Protein AF-D5VSY3-F1 (afdb_monomer_lite)

Foldseek 3Di:
DVVVVVVVVVVVVLVVLLVVLVVLLVVLVVLVVVLVVLVVLLVVLVVVLVVLVVVLVVVVVCVVVVHDDDVVVLVVSVVVLVVSVVVLVVSVVVLVVSVVVLVVSVVVLVVCVVVLVVLVPPPDPSNVSSNVSSVSSVVSSVVSVVSSVVSNVSSVVSVVSSVVSVVSSVVVVVVNVD

Organism: Methanocaldococcus infernus (strain DSM 11812 / JCM 15783 / ME) (NCBI:txid573063)

Structure (mmCIF, N/CA/C/O backbone):
data_AF-D5VSY3-F1
#
_entry.id   AF-D5VSY3-F1
#
loop_
_atom_site.group_PDB
_atom_site.id
_atom_site.type_symbol
_atom_site.label_atom_id
_atom_site.label_alt_id
_atom_site.label_comp_id
_atom_site.label_asym_id
_atom_site.label_entity_id
_atom_site.label_seq_id
_atom_site.pdbx_PDB_ins_code
_atom_site.Cartn_x
_atom_site.Cartn_y
_atom_site.Cartn_z
_atom_site.occupancy
_atom_site.B_iso_or_equiv
_atom_site.auth_seq_id
_atom_site.auth_comp_id
_atom_site.auth_asym_id
_atom_site.auth_atom_id
_atom_site.pdbx_PDB_model_num
ATOM 1 N N . MET A 1 1 ? 34.212 7.277 -42.107 1.00 61.38 1 MET A N 1
ATOM 2 C CA . MET A 1 1 ? 34.044 8.263 -41.014 1.00 61.38 1 MET A CA 1
ATOM 3 C C . MET A 1 1 ? 32.603 8.263 -40.532 1.00 61.38 1 MET A C 1
ATOM 5 O O . MET A 1 1 ? 32.398 7.866 -39.400 1.00 61.38 1 MET A O 1
ATOM 9 N N . VAL A 1 2 ? 31.633 8.508 -41.422 1.00 64.31 2 VAL A N 1
ATOM 10 C CA . VAL A 1 2 ? 30.184 8.554 -41.128 1.00 64.31 2 VAL A CA 1
ATOM 11 C C . VAL A 1 2 ? 29.650 7.386 -40.277 1.00 64.31 2 VAL A C 1
ATOM 13 O O . VAL A 1 2 ? 28.963 7.627 -39.297 1.00 64.31 2 VAL A O 1
ATOM 16 N N . GLU A 1 3 ? 30.000 6.129 -40.571 1.00 73.25 3 GLU A N 1
ATOM 17 C CA . GLU A 1 3 ? 29.508 4.976 -39.784 1.00 73.25 3 GLU A CA 1
ATOM 18 C C . GLU A 1 3 ? 29.996 4.957 -38.328 1.00 73.25 3 GLU A C 1
ATOM 20 O O . GLU A 1 3 ? 29.254 4.550 -37.439 1.00 73.25 3 GLU A O 1
ATOM 25 N N . ARG A 1 4 ? 31.225 5.419 -38.056 1.00 78.19 4 ARG A N 1
ATOM 26 C CA . ARG A 1 4 ? 31.747 5.479 -36.679 1.00 78.19 4 ARG A CA 1
ATOM 27 C C . ARG A 1 4 ? 31.066 6.577 -35.871 1.00 78.19 4 ARG A C 1
ATOM 29 O O . ARG A 1 4 ? 30.824 6.378 -34.686 1.00 78.19 4 ARG A O 1
ATOM 36 N N . ASP A 1 5 ? 30.752 7.698 -36.513 1.00 85.81 5 ASP A N 1
ATOM 37 C CA . ASP A 1 5 ? 30.071 8.819 -35.867 1.00 85.81 5 ASP A CA 1
ATOM 38 C C . ASP A 1 5 ? 28.619 8.442 -35.525 1.00 85.81 5 ASP A C 1
ATOM 40 O O . ASP A 1 5 ? 28.187 8.651 -34.395 1.00 85.81 5 ASP A O 1
ATOM 44 N N . VAL A 1 6 ? 27.914 7.754 -36.434 1.00 86.19 6 VAL A N 1
ATOM 45 C CA . VAL A 1 6 ? 26.547 7.248 -36.196 1.00 86.19 6 VAL A CA 1
ATOM 46 C C . VAL A 1 6 ? 26.501 6.196 -35.082 1.00 86.19 6 VAL A C 1
ATOM 48 O O . VAL A 1 6 ? 25.619 6.248 -34.226 1.00 86.19 6 VAL A O 1
ATOM 51 N N . ILE A 1 7 ? 27.450 5.250 -35.052 1.00 86.94 7 ILE A N 1
ATOM 52 C CA . ILE A 1 7 ? 27.532 4.248 -33.973 1.00 86.94 7 ILE A CA 1
ATOM 53 C C . ILE A 1 7 ? 27.764 4.929 -32.622 1.00 86.94 7 ILE A C 1
ATOM 55 O O . ILE A 1 7 ? 27.113 4.579 -31.641 1.00 86.94 7 ILE A O 1
ATOM 59 N N . LYS A 1 8 ? 28.650 5.928 -32.576 1.00 90.88 8 LYS A N 1
ATOM 60 C CA . LYS A 1 8 ? 28.940 6.677 -31.353 1.00 90.88 8 LYS A CA 1
ATOM 61 C C . LYS A 1 8 ? 27.724 7.468 -30.860 1.00 90.88 8 LYS A C 1
ATOM 63 O O . LYS A 1 8 ? 27.416 7.435 -29.674 1.00 90.88 8 LYS A O 1
ATOM 68 N N . GLU A 1 9 ? 27.004 8.141 -31.756 1.00 90.44 9 GLU A N 1
ATOM 69 C CA . GLU A 1 9 ? 25.774 8.868 -31.407 1.00 90.44 9 GLU A CA 1
ATOM 70 C C . GLU A 1 9 ? 24.671 7.938 -30.880 1.00 90.44 9 GLU A C 1
ATOM 72 O O . GLU A 1 9 ? 23.944 8.288 -29.940 1.00 90.44 9 GLU A O 1
ATOM 77 N N . LEU A 1 10 ? 24.555 6.739 -31.459 1.00 88.50 10 LEU A N 1
ATOM 78 C CA . LEU A 1 10 ? 23.645 5.702 -30.983 1.00 88.50 10 LEU A CA 1
ATOM 79 C C . LEU A 1 10 ? 24.039 5.222 -29.580 1.00 88.50 10 LEU A C 1
ATOM 81 O O . LEU A 1 10 ? 23.186 5.165 -28.694 1.00 88.50 10 LEU A O 1
ATOM 85 N N . GLU A 1 11 ? 25.322 4.935 -29.359 1.00 91.06 11 GLU A N 1
ATOM 86 C CA . GLU A 1 11 ? 25.846 4.509 -28.060 1.00 91.06 11 GLU A CA 1
ATOM 87 C C . GLU A 1 11 ? 25.597 5.569 -26.973 1.00 91.06 11 GLU A C 1
ATOM 89 O O . GLU A 1 11 ? 25.074 5.252 -25.902 1.00 91.06 11 GLU A O 1
ATOM 94 N N . ASP A 1 12 ? 25.866 6.843 -27.272 1.00 92.56 12 ASP A N 1
ATOM 95 C CA . ASP A 1 12 ? 25.602 7.969 -26.370 1.00 92.56 12 ASP A CA 1
ATOM 96 C C . ASP A 1 12 ? 24.106 8.108 -26.043 1.00 92.56 12 ASP A C 1
ATOM 98 O O . ASP A 1 12 ? 23.730 8.415 -24.906 1.00 92.56 12 ASP A O 1
ATOM 102 N N . SER A 1 13 ? 23.232 7.864 -27.021 1.00 92.00 13 SER A N 1
ATOM 103 C CA . SER A 1 13 ? 21.778 7.916 -26.836 1.00 92.00 13 SER A CA 1
ATOM 104 C C . SER A 1 13 ? 21.267 6.769 -25.961 1.00 92.00 13 SER A C 1
ATOM 106 O O . SER A 1 13 ? 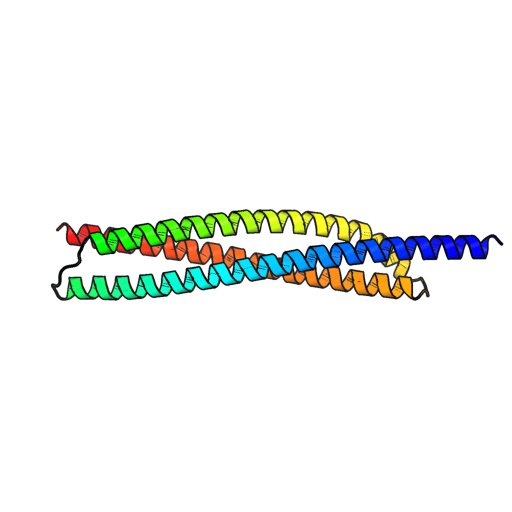20.454 6.999 -25.062 1.00 92.00 13 SER A O 1
ATOM 108 N N . ILE A 1 14 ? 21.782 5.553 -26.163 1.00 93.00 14 ILE A N 1
ATOM 109 C CA . ILE A 1 14 ? 21.465 4.388 -25.326 1.00 93.00 14 ILE A CA 1
ATOM 110 C C . ILE A 1 14 ? 21.962 4.611 -23.896 1.00 93.00 14 ILE A C 1
ATOM 112 O O . ILE A 1 14 ? 21.227 4.359 -22.943 1.00 93.00 14 ILE A O 1
ATOM 116 N N . ASN A 1 15 ? 23.167 5.158 -23.725 1.00 93.69 15 ASN A N 1
ATOM 117 C CA . ASN A 1 15 ? 23.717 5.461 -22.405 1.00 93.69 15 ASN A CA 1
ATOM 118 C C . ASN A 1 15 ? 22.862 6.492 -21.652 1.00 93.69 15 ASN A C 1
ATOM 120 O O . ASN A 1 15 ? 22.604 6.326 -20.458 1.00 93.69 15 ASN A O 1
ATOM 124 N N . LYS A 1 16 ? 22.355 7.526 -22.338 1.00 92.50 16 LYS A N 1
ATOM 125 C CA . LYS A 1 16 ? 21.406 8.483 -21.741 1.00 92.50 16 LYS A CA 1
ATOM 126 C C . LYS A 1 16 ? 20.110 7.802 -21.310 1.00 92.50 16 LYS A C 1
ATOM 128 O O . LYS A 1 16 ? 19.656 8.035 -20.191 1.00 92.50 16 LYS A O 1
ATOM 133 N N . LEU A 1 17 ? 19.545 6.939 -22.157 1.00 92.00 17 LEU A N 1
ATOM 134 C CA . LEU A 1 17 ? 18.344 6.176 -21.817 1.00 92.00 17 LEU A CA 1
ATOM 135 C C . LEU A 1 17 ? 18.573 5.291 -20.586 1.00 92.00 17 LEU A C 1
ATOM 137 O O . LEU A 1 17 ? 17.756 5.296 -19.669 1.00 92.00 17 LEU A O 1
ATOM 141 N N . LEU A 1 18 ? 19.696 4.574 -20.542 1.00 93.12 18 LEU A N 1
ATOM 142 C CA . LEU A 1 18 ? 20.074 3.712 -19.425 1.00 93.12 18 LEU A CA 1
ATOM 143 C C . LEU A 1 18 ? 20.152 4.494 -18.106 1.00 93.12 18 LEU A C 1
ATOM 145 O O . LEU A 1 18 ? 19.622 4.046 -17.090 1.00 93.12 18 LEU A O 1
ATOM 149 N N . VAL A 1 19 ? 20.760 5.685 -18.116 1.00 93.38 19 VAL A N 1
ATOM 150 C CA . VAL A 1 19 ? 20.798 6.575 -16.943 1.00 93.38 19 VAL A CA 1
ATOM 151 C C . VAL A 1 19 ? 19.387 6.986 -16.520 1.00 93.38 19 VAL A C 1
ATOM 153 O O . VAL A 1 19 ? 19.060 6.918 -15.335 1.00 93.38 19 VAL A O 1
ATOM 156 N N . SER A 1 20 ? 18.524 7.365 -17.466 1.00 91.88 20 SER A N 1
ATOM 157 C CA . SER A 1 20 ? 17.131 7.700 -17.162 1.00 91.88 20 SER A CA 1
ATOM 158 C C . SER A 1 20 ? 16.378 6.520 -16.542 1.00 91.88 20 SER A C 1
ATOM 160 O O . SER A 1 20 ? 15.748 6.697 -15.501 1.00 91.88 20 SER A O 1
ATOM 162 N N . ILE A 1 21 ? 16.484 5.316 -17.114 1.00 93.38 21 ILE A N 1
ATOM 163 C CA . ILE A 1 21 ? 15.840 4.102 -16.587 1.00 93.38 21 ILE A CA 1
ATOM 164 C C . ILE A 1 21 ? 16.331 3.802 -15.164 1.00 93.38 21 ILE A C 1
ATOM 166 O O . ILE A 1 21 ? 15.517 3.539 -14.280 1.00 93.38 21 ILE A O 1
ATOM 170 N N . ARG A 1 22 ? 17.638 3.913 -14.898 1.00 94.75 22 ARG A N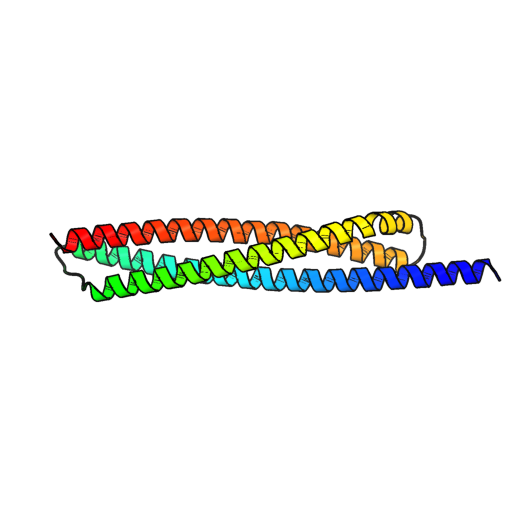 1
ATOM 171 C CA . ARG A 1 22 ? 18.202 3.710 -13.551 1.00 94.75 22 ARG A CA 1
ATOM 172 C C . ARG A 1 22 ? 17.684 4.726 -12.533 1.00 94.75 22 ARG A C 1
ATOM 174 O O . ARG A 1 22 ? 17.370 4.354 -11.405 1.00 94.75 22 ARG A O 1
ATOM 181 N N . ASN A 1 23 ? 17.514 5.985 -12.927 1.00 93.06 23 ASN A N 1
ATOM 182 C CA . ASN A 1 23 ? 16.911 6.996 -12.055 1.00 93.06 23 ASN A CA 1
ATOM 183 C C . ASN A 1 23 ? 15.428 6.693 -11.765 1.00 93.06 23 ASN A C 1
ATOM 185 O O . ASN A 1 23 ? 14.967 6.851 -10.630 1.00 93.06 23 ASN A O 1
ATOM 189 N N . PHE A 1 24 ? 14.682 6.210 -12.766 1.00 93.06 24 PHE A N 1
ATOM 190 C CA . PHE A 1 24 ? 13.307 5.731 -12.580 1.00 93.06 24 PHE A CA 1
ATOM 191 C C . PHE A 1 24 ? 13.244 4.525 -11.642 1.00 93.06 24 PHE A C 1
ATOM 193 O O . PHE A 1 24 ? 12.358 4.452 -10.789 1.00 93.06 24 PHE A O 1
ATOM 200 N N . LYS A 1 25 ? 14.192 3.594 -11.762 1.00 94.44 25 LYS A N 1
ATOM 201 C CA . LYS A 1 25 ? 14.322 2.439 -10.871 1.00 94.44 25 LYS A CA 1
ATOM 202 C C . LYS A 1 25 ? 14.505 2.858 -9.425 1.00 94.44 25 LYS A C 1
ATOM 204 O O . LYS A 1 25 ? 13.780 2.376 -8.560 1.00 94.44 25 LYS A O 1
ATOM 209 N N . GLU A 1 26 ? 15.428 3.777 -9.168 1.00 95.75 26 GLU A N 1
ATOM 210 C CA . GLU A 1 26 ? 15.689 4.259 -7.813 1.00 95.75 26 GLU A CA 1
ATOM 211 C C . GLU A 1 26 ? 14.474 4.984 -7.223 1.00 95.75 26 GLU A C 1
ATOM 213 O O . GLU A 1 26 ? 14.075 4.730 -6.088 1.00 95.75 26 GLU A O 1
ATOM 218 N N . SER A 1 27 ? 13.798 5.804 -8.030 1.00 94.69 27 SER A N 1
ATOM 219 C CA . SER A 1 27 ? 12.551 6.460 -7.620 1.00 94.69 27 SER A CA 1
ATOM 220 C C . SER A 1 27 ? 11.465 5.441 -7.249 1.00 94.69 27 SER A C 1
ATOM 222 O O . SER A 1 27 ? 10.809 5.577 -6.217 1.00 94.69 27 SER A O 1
ATOM 224 N N . ASN A 1 28 ? 11.325 4.358 -8.019 1.00 95.62 28 ASN A N 1
ATOM 225 C CA . ASN A 1 28 ? 10.379 3.285 -7.710 1.00 95.62 28 ASN A CA 1
ATOM 226 C C . ASN A 1 28 ? 10.766 2.470 -6.466 1.00 95.62 28 ASN A C 1
ATOM 228 O O . ASN A 1 28 ? 9.880 2.074 -5.708 1.00 95.62 28 ASN A O 1
ATOM 232 N N . LYS A 1 29 ? 12.060 2.265 -6.198 1.00 96.38 29 LYS A N 1
ATOM 233 C CA . LYS A 1 29 ? 12.531 1.658 -4.940 1.00 96.38 29 LYS A CA 1
ATOM 234 C C . LYS A 1 29 ? 12.207 2.532 -3.729 1.00 96.38 29 LYS A C 1
ATOM 236 O O . LYS A 1 29 ? 11.814 2.013 -2.685 1.00 96.38 29 LYS A O 1
ATOM 241 N N . ASN A 1 30 ? 12.296 3.853 -3.869 1.00 95.75 30 ASN A N 1
ATOM 242 C CA . ASN A 1 30 ? 11.869 4.777 -2.817 1.00 95.75 30 ASN A CA 1
ATOM 243 C C . ASN A 1 30 ? 10.366 4.646 -2.531 1.00 95.75 30 ASN A C 1
ATOM 245 O O . ASN A 1 30 ? 9.972 4.589 -1.365 1.00 95.75 30 ASN A O 1
ATOM 249 N N . LEU A 1 31 ? 9.533 4.491 -3.568 1.00 96.94 31 LEU A N 1
ATOM 250 C CA . LEU A 1 31 ? 8.110 4.177 -3.387 1.00 96.94 31 LEU A CA 1
ATOM 251 C C . LEU A 1 31 ? 7.909 2.839 -2.661 1.00 96.94 31 LEU A C 1
ATOM 253 O O . LEU A 1 31 ? 7.090 2.766 -1.748 1.00 96.94 31 LEU A O 1
ATOM 257 N N . THR A 1 32 ? 8.688 1.802 -2.987 1.00 97.94 32 THR A N 1
ATOM 258 C CA . THR A 1 32 ? 8.650 0.515 -2.268 1.00 97.94 32 THR A CA 1
ATOM 259 C C . THR A 1 32 ? 8.923 0.689 -0.773 1.00 97.94 32 THR A C 1
ATOM 261 O O . THR A 1 32 ? 8.230 0.100 0.060 1.00 97.94 32 THR A O 1
ATOM 264 N N . THR A 1 33 ? 9.904 1.518 -0.414 1.00 97.88 33 THR A N 1
ATOM 265 C CA . THR A 1 33 ? 10.228 1.831 0.985 1.00 97.88 33 THR A CA 1
ATOM 266 C C . THR A 1 33 ? 9.072 2.537 1.693 1.00 97.88 33 THR A C 1
ATOM 268 O O . THR A 1 33 ? 8.700 2.128 2.791 1.00 97.88 33 THR A O 1
ATOM 271 N N . LEU A 1 34 ? 8.442 3.528 1.057 1.00 97.12 34 LEU A N 1
ATOM 272 C CA . LEU A 1 34 ? 7.265 4.203 1.621 1.00 97.12 34 LEU A CA 1
ATOM 273 C C . LEU A 1 34 ? 6.096 3.230 1.827 1.00 97.12 34 LEU A C 1
ATOM 275 O O . LEU A 1 34 ? 5.450 3.240 2.873 1.00 97.12 34 LEU A O 1
ATOM 279 N N . LEU A 1 35 ? 5.856 2.335 0.867 1.00 98.44 35 LEU A N 1
ATOM 280 C CA . LEU A 1 35 ? 4.828 1.299 0.981 1.00 98.44 35 LEU A CA 1
ATOM 281 C C . LEU A 1 35 ? 5.121 0.322 2.133 1.00 98.44 35 LEU A C 1
ATOM 283 O O . LEU A 1 35 ? 4.201 -0.076 2.843 1.00 98.44 35 LEU A O 1
ATOM 287 N N . ASN A 1 36 ? 6.385 -0.057 2.358 1.00 98.19 36 ASN A N 1
ATOM 288 C CA . ASN A 1 36 ? 6.774 -0.843 3.537 1.00 98.19 36 ASN A CA 1
ATOM 289 C C . ASN A 1 36 ? 6.407 -0.117 4.837 1.00 98.19 36 ASN A C 1
ATOM 291 O O . ASN A 1 36 ? 5.751 -0.695 5.698 1.00 98.19 36 ASN A O 1
ATOM 295 N N . GLN A 1 37 ? 6.768 1.162 4.945 1.00 98.19 37 GLN A N 1
ATOM 296 C CA . GLN A 1 37 ? 6.499 1.964 6.139 1.00 98.19 37 GLN A CA 1
ATOM 297 C C . GLN A 1 37 ? 4.998 2.103 6.419 1.00 98.19 37 GLN A C 1
ATOM 299 O O . GLN A 1 37 ? 4.572 1.943 7.560 1.00 98.19 37 GLN A O 1
ATOM 304 N N . LEU A 1 38 ? 4.182 2.343 5.388 1.00 98.25 38 LEU A N 1
ATOM 305 C CA . LEU A 1 38 ? 2.723 2.382 5.530 1.00 98.25 38 LEU A CA 1
ATOM 306 C C . LEU A 1 38 ? 2.157 1.036 5.995 1.00 98.25 38 LEU A C 1
ATOM 308 O O . LEU A 1 38 ? 1.302 1.001 6.879 1.00 98.25 38 LEU A O 1
ATOM 312 N N . SER A 1 39 ? 2.659 -0.072 5.446 1.00 98.19 39 SER A N 1
ATOM 313 C CA . SER A 1 39 ? 2.254 -1.410 5.883 1.00 98.19 39 SER A CA 1
ATOM 314 C C . SER A 1 39 ? 2.581 -1.651 7.360 1.00 98.19 39 SER A C 1
ATOM 316 O O . SER A 1 39 ? 1.754 -2.206 8.082 1.00 98.19 39 SER A O 1
ATOM 318 N N . ASP A 1 40 ? 3.756 -1.227 7.827 1.00 98.12 40 ASP A N 1
ATOM 319 C CA . ASP A 1 40 ? 4.160 -1.366 9.230 1.00 98.12 40 ASP A CA 1
ATOM 320 C C . ASP A 1 40 ? 3.312 -0.498 10.165 1.00 98.12 40 ASP A C 1
ATOM 322 O O . ASP A 1 40 ? 2.921 -0.948 11.245 1.00 98.12 40 ASP A O 1
ATOM 326 N N . ILE A 1 41 ? 2.967 0.720 9.737 1.00 97.88 41 ILE A N 1
ATOM 327 C CA . ILE A 1 41 ? 2.030 1.586 10.461 1.00 97.88 41 ILE A CA 1
ATOM 328 C C . ILE A 1 41 ? 0.683 0.877 10.621 1.00 97.88 41 ILE A C 1
ATOM 330 O O . ILE A 1 41 ? 0.206 0.746 11.747 1.00 97.88 41 ILE A O 1
ATOM 334 N N . LEU A 1 42 ? 0.104 0.348 9.539 1.00 98.12 42 LEU A N 1
ATOM 335 C CA . LEU A 1 42 ? -1.176 -0.364 9.602 1.00 98.12 42 LEU A CA 1
ATOM 336 C C . LEU A 1 42 ? -1.110 -1.622 10.477 1.00 98.12 42 LEU A C 1
ATOM 338 O O . LEU A 1 42 ? -2.047 -1.892 11.222 1.00 98.12 42 LEU A O 1
ATOM 342 N N . ASN A 1 43 ? 0.001 -2.366 10.450 1.00 97.88 43 ASN A N 1
ATOM 343 C CA . ASN A 1 43 ? 0.218 -3.504 11.350 1.00 97.88 43 ASN A CA 1
ATOM 344 C C . ASN A 1 43 ? 0.216 -3.082 12.831 1.00 97.88 43 ASN A C 1
ATOM 346 O O . ASN A 1 43 ? -0.274 -3.813 13.690 1.00 97.88 43 ASN A O 1
ATOM 350 N N . ASN A 1 44 ? 0.770 -1.913 13.151 1.00 96.56 44 ASN A N 1
ATOM 351 C CA . ASN A 1 44 ? 0.781 -1.393 14.518 1.00 96.56 44 ASN A CA 1
ATOM 352 C C . ASN A 1 44 ? -0.590 -0.855 14.950 1.00 96.56 44 ASN A C 1
ATOM 354 O O . ASN A 1 44 ? -0.981 -1.049 16.105 1.00 96.56 44 ASN A O 1
ATOM 358 N N . VAL A 1 45 ? -1.331 -0.218 14.037 1.00 96.62 45 VAL A N 1
ATOM 359 C CA . VAL A 1 45 ? -2.721 0.197 14.283 1.00 96.62 45 VAL A CA 1
ATOM 360 C C . VAL A 1 45 ? -3.582 -1.028 14.581 1.00 96.62 45 VAL A C 1
ATOM 362 O O . VAL A 1 45 ? -4.255 -1.055 15.606 1.00 96.62 45 VAL A O 1
ATOM 365 N N . GLU A 1 46 ? -3.493 -2.070 13.756 1.00 96.56 46 GLU A N 1
ATOM 366 C CA . GLU A 1 46 ? -4.231 -3.323 13.940 1.00 96.56 46 GLU A CA 1
ATOM 367 C C . GLU A 1 46 ? -3.955 -3.963 15.306 1.00 96.56 46 GLU A C 1
ATOM 369 O O . GLU A 1 46 ? -4.884 -4.222 16.064 1.00 96.56 46 GLU A O 1
ATOM 374 N N . LYS A 1 47 ? -2.682 -4.095 15.702 1.00 95.88 47 LYS A N 1
ATOM 375 C CA . LYS A 1 47 ? -2.326 -4.595 17.043 1.00 95.88 47 LYS A CA 1
ATOM 376 C C . LYS A 1 47 ? -2.914 -3.744 18.169 1.00 95.88 47 LYS A C 1
ATOM 378 O O . LYS A 1 47 ? -3.268 -4.264 19.225 1.00 95.88 47 LYS A O 1
ATOM 383 N N . THR A 1 48 ? -2.977 -2.427 17.976 1.00 92.88 48 THR A N 1
ATOM 384 C CA . THR A 1 48 ? -3.552 -1.510 18.969 1.00 92.88 48 THR A CA 1
ATOM 385 C C . THR A 1 48 ? -5.062 -1.707 19.081 1.00 92.88 48 THR A C 1
ATOM 387 O O . THR A 1 48 ? -5.594 -1.707 20.194 1.00 92.88 48 THR A O 1
ATOM 390 N N . ILE A 1 49 ? -5.740 -1.924 17.955 1.00 93.38 49 ILE A N 1
ATOM 391 C CA . ILE A 1 49 ? -7.163 -2.265 17.897 1.00 93.38 49 ILE A CA 1
ATOM 392 C C . ILE A 1 49 ? -7.419 -3.595 18.605 1.00 93.38 49 ILE A C 1
ATOM 394 O O . ILE A 1 49 ? -8.236 -3.613 19.517 1.00 93.38 49 ILE A O 1
ATOM 398 N N . ASP A 1 50 ? -6.654 -4.651 18.320 1.00 94.25 50 ASP A N 1
ATOM 399 C CA . ASP A 1 50 ? -6.827 -5.966 18.961 1.00 94.25 50 ASP A CA 1
ATOM 400 C C . ASP A 1 50 ? -6.712 -5.883 20.498 1.00 94.25 50 ASP A C 1
ATOM 402 O O . ASP A 1 50 ? -7.490 -6.476 21.252 1.00 94.25 50 ASP A O 1
ATOM 406 N N . ILE A 1 51 ? -5.742 -5.107 20.997 1.00 92.06 51 ILE A N 1
ATOM 407 C CA . ILE A 1 51 ? -5.580 -4.859 22.438 1.00 92.06 51 ILE A CA 1
ATOM 408 C C . ILE A 1 51 ? -6.783 -4.093 23.002 1.00 92.06 51 ILE A C 1
ATOM 410 O O . ILE A 1 51 ? -7.183 -4.322 24.148 1.00 92.06 51 ILE A O 1
ATOM 414 N N . THR A 1 52 ? -7.332 -3.164 22.225 1.00 89.62 52 THR A N 1
ATOM 415 C CA . THR A 1 52 ? -8.458 -2.318 22.625 1.00 89.62 52 THR A CA 1
ATOM 416 C C . THR A 1 52 ? -9.751 -3.130 22.671 1.00 89.62 52 THR A C 1
ATOM 418 O O . THR A 1 52 ? -10.414 -3.117 23.706 1.00 89.62 52 THR A O 1
ATOM 421 N N . GLU A 1 53 ? -10.041 -3.924 21.637 1.00 91.00 53 GLU A N 1
ATOM 422 C CA . GLU A 1 53 ? -11.151 -4.891 21.582 1.00 91.00 53 GLU A CA 1
ATOM 423 C C . GLU A 1 53 ? -11.124 -5.823 22.790 1.00 91.00 53 GLU A C 1
ATOM 425 O O . GLU A 1 53 ? -12.092 -5.905 23.546 1.00 91.00 53 GLU A O 1
ATOM 430 N N . LYS A 1 54 ? -9.982 -6.469 23.049 1.00 92.81 54 LYS A N 1
ATOM 431 C CA . LYS A 1 54 ? -9.859 -7.407 24.169 1.00 92.81 54 LYS A CA 1
ATOM 432 C C . LYS A 1 54 ? -10.177 -6.747 25.511 1.00 92.81 54 LYS A C 1
ATOM 434 O O . LYS A 1 54 ? -10.888 -7.314 26.340 1.00 92.81 54 LYS A O 1
ATOM 439 N N . LYS A 1 55 ? -9.658 -5.540 25.744 1.00 89.62 55 LYS A N 1
ATOM 440 C CA . LYS A 1 55 ? -9.917 -4.822 26.996 1.00 89.62 55 LYS A CA 1
ATOM 441 C C . LYS A 1 55 ? -11.364 -4.345 27.105 1.00 89.62 55 LYS A C 1
ATOM 443 O O . LYS A 1 55 ? -11.890 -4.331 28.217 1.00 89.62 55 LYS A O 1
ATOM 448 N N . LEU A 1 56 ? -11.992 -3.961 25.992 1.00 88.81 56 LEU A N 1
ATOM 449 C CA . LEU A 1 56 ? -13.409 -3.605 25.956 1.00 88.81 56 LEU A CA 1
ATOM 450 C C . LEU A 1 56 ? -14.275 -4.821 26.307 1.00 88.81 56 LEU A C 1
ATOM 452 O O . LEU A 1 56 ? -15.123 -4.725 27.187 1.00 88.81 56 LEU A O 1
ATOM 456 N N . GLN A 1 57 ? -13.982 -5.993 25.746 1.00 89.94 57 GLN A N 1
ATOM 457 C CA . GLN A 1 57 ? -14.678 -7.241 26.078 1.00 89.94 57 GLN A CA 1
ATOM 458 C C . GLN A 1 57 ? -14.538 -7.613 27.563 1.00 89.94 57 GLN A C 1
ATOM 460 O O . GLN A 1 57 ? -15.519 -7.962 28.221 1.00 89.94 57 GLN A O 1
ATOM 465 N N . GLU A 1 58 ? -13.335 -7.495 28.136 1.00 90.38 58 GLU A N 1
ATOM 466 C CA . GLU A 1 58 ? -13.102 -7.709 29.576 1.00 90.38 58 GLU A CA 1
ATOM 467 C C . GLU A 1 58 ? -13.875 -6.715 30.457 1.00 90.38 58 GLU A C 1
ATOM 469 O O . GLU A 1 58 ? -14.227 -7.014 31.602 1.00 90.38 58 GLU A O 1
ATOM 474 N N . MET A 1 59 ? -14.094 -5.505 29.952 1.00 87.31 59 MET A N 1
ATOM 475 C CA . MET A 1 59 ? -14.888 -4.469 30.597 1.00 87.31 59 MET A CA 1
ATOM 476 C C . MET A 1 59 ? -16.380 -4.805 30.536 1.00 87.31 59 MET A C 1
ATOM 478 O O . MET A 1 59 ? -17.026 -4.893 31.581 1.00 87.31 59 MET A O 1
ATOM 482 N N . VAL A 1 60 ? -16.905 -5.077 29.344 1.00 87.25 60 VAL A N 1
ATOM 483 C CA . VAL A 1 60 ? -18.298 -5.480 29.117 1.00 87.25 60 VAL A CA 1
ATOM 484 C C . VAL A 1 60 ? -18.650 -6.708 29.954 1.00 87.25 60 VAL A C 1
ATOM 486 O O . VAL A 1 60 ? -19.687 -6.724 30.617 1.00 87.25 60 VAL A O 1
ATOM 489 N N . LYS A 1 61 ? -17.769 -7.712 30.011 1.00 88.94 61 LYS A N 1
ATOM 490 C CA . LYS A 1 61 ? -17.959 -8.895 30.859 1.00 88.94 61 LYS A CA 1
ATOM 491 C C . LYS A 1 61 ? -18.085 -8.529 32.341 1.00 88.94 61 LYS A C 1
ATOM 493 O O . LYS A 1 61 ? -19.003 -8.999 33.005 1.00 88.94 61 LYS A O 1
ATOM 498 N N . ARG A 1 62 ? -17.210 -7.654 32.850 1.00 87.00 62 ARG A N 1
ATOM 499 C CA . ARG A 1 62 ? -17.276 -7.188 34.246 1.00 87.00 62 ARG A CA 1
ATOM 500 C C . ARG A 1 62 ? -18.587 -6.474 34.566 1.00 87.00 62 ARG A C 1
ATOM 502 O O . ARG A 1 62 ? -19.083 -6.639 35.674 1.00 87.00 62 ARG A O 1
ATOM 509 N N . LEU A 1 63 ? -19.153 -5.717 33.625 1.00 85.56 63 LEU A N 1
ATOM 510 C CA . LEU A 1 63 ? -20.479 -5.112 33.809 1.00 85.56 63 LEU A CA 1
ATOM 511 C C . LEU A 1 63 ? -21.588 -6.157 33.894 1.00 85.56 63 LEU A C 1
ATOM 513 O O . LEU A 1 63 ? -22.434 -6.070 34.777 1.00 85.56 63 LEU A O 1
ATOM 517 N N . HIS A 1 64 ? -21.562 -7.169 33.024 1.00 85.00 64 HIS A N 1
ATOM 518 C CA . HIS A 1 64 ? -22.543 -8.258 33.058 1.00 85.00 64 HIS A CA 1
ATOM 519 C C . HIS A 1 64 ? -22.489 -9.057 34.367 1.00 85.00 64 HIS A C 1
ATOM 521 O O . HIS A 1 64 ? -23.514 -9.536 34.842 1.00 85.00 64 HIS A O 1
ATOM 527 N N . GLU A 1 65 ? -21.308 -9.170 34.975 1.00 90.38 65 GLU A N 1
ATOM 528 C CA . GLU A 1 65 ? -21.101 -9.821 36.274 1.00 90.38 65 GLU A CA 1
ATOM 529 C C . GLU A 1 65 ? -21.466 -8.916 37.476 1.00 90.38 65 GLU A C 1
ATOM 531 O O . GLU A 1 65 ? -21.234 -9.294 38.624 1.00 90.38 65 GLU A O 1
ATOM 536 N N . GLY A 1 66 ? -22.049 -7.732 37.239 1.00 84.69 66 GLY A N 1
ATOM 537 C CA . GLY A 1 66 ? -22.492 -6.796 38.281 1.00 84.69 66 GLY A CA 1
ATOM 538 C C . GLY A 1 66 ? -21.397 -5.867 38.817 1.00 84.69 66 GLY A C 1
ATOM 539 O O . GLY A 1 66 ? -21.580 -5.219 39.848 1.00 84.69 66 GLY A O 1
ATOM 540 N N . GLY A 1 67 ? -20.244 -5.806 38.149 1.00 84.75 67 GLY A N 1
ATOM 541 C CA . GLY A 1 67 ? -19.175 -4.861 38.457 1.00 84.75 67 GLY A CA 1
ATOM 542 C C . GLY A 1 67 ? -19.460 -3.442 37.951 1.00 84.75 67 GLY A C 1
ATOM 543 O O . GLY A 1 67 ? -20.436 -3.184 37.255 1.00 84.75 67 GLY A O 1
ATOM 544 N N . SER A 1 68 ? -18.559 -2.508 38.264 1.00 82.81 68 SER A N 1
ATOM 545 C CA . SER A 1 68 ? -18.604 -1.123 37.773 1.00 82.81 68 SER A CA 1
ATOM 546 C C . SER A 1 68 ? -17.412 -0.811 36.871 1.00 82.81 68 SER A C 1
ATOM 548 O O . SER A 1 68 ? -16.282 -1.205 37.179 1.00 82.81 68 SER A O 1
ATOM 550 N N . ILE A 1 69 ? -17.625 -0.011 35.828 1.00 83.62 69 ILE A N 1
ATOM 551 C CA . ILE A 1 69 ? -16.550 0.591 35.030 1.00 83.62 69 ILE A CA 1
ATOM 552 C C . ILE A 1 69 ? -16.475 2.083 35.336 1.00 83.62 69 ILE A C 1
ATOM 554 O O . ILE A 1 69 ? -17.491 2.757 35.464 1.00 83.62 69 ILE A O 1
ATOM 558 N N . LYS A 1 70 ? -15.253 2.614 35.412 1.00 82.88 70 LYS A N 1
ATOM 559 C CA . LYS A 1 70 ? -15.030 4.060 35.458 1.00 82.88 70 LYS A CA 1
ATOM 560 C C . LYS A 1 70 ? -15.153 4.649 34.055 1.00 82.88 70 LYS A C 1
ATOM 562 O O . LYS A 1 70 ? -14.371 4.277 33.182 1.00 82.88 70 LYS A O 1
ATOM 567 N N . THR A 1 71 ? -16.055 5.606 33.866 1.00 81.12 71 THR A N 1
ATOM 568 C CA . THR A 1 71 ? -16.266 6.312 32.588 1.00 81.12 71 THR A CA 1
ATOM 569 C C . THR A 1 71 ? -14.973 6.893 32.008 1.00 81.12 71 THR A C 1
ATOM 571 O O . THR A 1 71 ? -14.731 6.758 30.815 1.00 81.12 71 THR A O 1
ATOM 574 N N . GLU A 1 72 ? -14.070 7.400 32.855 1.00 84.44 72 GLU A N 1
ATOM 575 C CA . GLU A 1 72 ? -12.738 7.900 32.464 1.00 84.44 72 GLU A CA 1
ATOM 576 C C . GLU A 1 72 ? -11.901 6.883 31.665 1.00 84.44 72 GLU A C 1
ATOM 578 O O . GLU A 1 72 ? -11.029 7.251 30.878 1.00 84.44 72 GLU A O 1
ATOM 583 N N . VAL A 1 73 ? -12.107 5.581 31.894 1.00 86.12 73 VAL A N 1
ATOM 584 C CA . VAL A 1 73 ? -11.409 4.523 31.152 1.00 86.12 73 VAL A CA 1
ATOM 585 C C . VAL A 1 73 ? -11.973 4.409 29.737 1.00 86.12 73 VAL A C 1
ATOM 587 O O . VAL A 1 73 ? -11.192 4.291 28.797 1.00 86.12 73 VAL A O 1
ATOM 590 N N . LEU A 1 74 ? -13.294 4.503 29.579 1.00 84.94 74 LEU A N 1
ATOM 591 C CA . LEU A 1 74 ? -13.958 4.486 28.273 1.00 84.94 74 LEU A CA 1
ATOM 592 C C . LEU A 1 74 ? -13.638 5.756 27.473 1.00 84.94 74 LEU A C 1
ATOM 594 O O . LEU A 1 74 ? -13.307 5.665 26.297 1.00 84.94 74 LEU A O 1
ATOM 598 N N . GLU A 1 75 ? -13.597 6.924 28.117 1.00 85.62 75 GLU A N 1
ATOM 599 C CA . GLU A 1 75 ? -13.163 8.179 27.482 1.00 85.62 75 GLU A CA 1
ATOM 600 C C . GLU A 1 75 ? -11.727 8.089 26.943 1.00 85.62 75 GLU A C 1
ATOM 602 O O . GLU A 1 75 ? -11.430 8.546 25.837 1.00 85.62 75 GLU A O 1
ATOM 607 N N . LYS A 1 76 ? -10.819 7.442 27.688 1.00 86.94 76 LYS A N 1
ATOM 608 C CA . LYS A 1 76 ? -9.453 7.176 27.207 1.00 86.94 76 LYS A CA 1
ATOM 609 C C . LYS A 1 76 ? -9.432 6.233 26.005 1.00 86.94 76 LYS A C 1
ATOM 611 O O . LYS A 1 76 ? -8.569 6.392 25.145 1.00 86.94 76 LYS A O 1
ATOM 616 N N . PHE A 1 77 ? -10.341 5.260 25.943 1.00 89.25 77 PHE A N 1
ATOM 617 C CA . PHE A 1 77 ? -10.462 4.361 24.793 1.00 89.25 77 PHE A CA 1
ATOM 618 C C . PHE A 1 77 ? -10.923 5.129 23.561 1.00 89.25 77 PHE A C 1
ATOM 620 O O . PHE A 1 77 ? -10.251 5.053 22.536 1.00 89.25 77 PHE A O 1
ATOM 627 N N . ILE A 1 78 ? -11.981 5.933 23.692 1.00 89.62 78 ILE A N 1
ATOM 628 C CA . ILE A 1 78 ? -12.497 6.785 22.613 1.00 89.62 78 ILE A CA 1
ATOM 629 C C . ILE A 1 78 ? -11.380 7.667 22.063 1.00 89.62 78 ILE A C 1
ATOM 631 O O . ILE A 1 78 ? -11.086 7.603 20.875 1.00 89.62 78 ILE A O 1
ATOM 635 N N . LYS A 1 79 ? -10.663 8.391 22.930 1.00 89.94 79 LYS A N 1
ATOM 636 C CA . LYS A 1 79 ? -9.559 9.258 22.500 1.00 89.94 79 LYS A CA 1
ATOM 637 C C . LYS A 1 79 ? -8.451 8.495 21.765 1.00 89.94 79 LYS A C 1
ATOM 639 O O . LYS A 1 79 ? -7.857 9.010 20.820 1.00 89.94 79 LYS A O 1
ATOM 644 N N . ASN A 1 80 ? -8.138 7.273 22.196 1.00 90.69 80 ASN A N 1
ATOM 645 C CA . ASN A 1 80 ? -7.159 6.443 21.497 1.00 90.69 80 ASN A CA 1
ATOM 646 C C . ASN A 1 80 ? -7.665 6.034 20.109 1.00 90.69 80 ASN A C 1
ATOM 648 O O . ASN A 1 80 ? -6.900 6.126 19.154 1.00 90.69 80 ASN A O 1
ATOM 652 N N . LEU A 1 81 ? -8.932 5.636 19.982 1.00 91.81 81 LEU A N 1
ATOM 653 C CA . LEU A 1 81 ? -9.542 5.294 18.696 1.00 91.81 81 LEU A CA 1
ATOM 654 C C . LEU A 1 81 ? -9.636 6.515 17.765 1.00 91.81 81 LEU A C 1
ATOM 656 O O . LEU A 1 81 ? -9.299 6.413 16.590 1.00 91.81 81 LEU A O 1
ATOM 660 N N . GLU A 1 82 ? -9.979 7.696 18.276 1.00 91.31 82 GLU A N 1
ATOM 661 C CA . GLU A 1 82 ? -9.951 8.949 17.506 1.00 91.31 82 GLU A CA 1
ATOM 662 C C . GLU A 1 82 ? -8.551 9.249 16.954 1.00 91.31 82 GLU A C 1
ATOM 664 O O . GLU A 1 82 ? -8.401 9.596 15.782 1.00 91.31 82 GLU A O 1
ATOM 669 N N . ASN A 1 83 ? -7.504 9.047 17.761 1.00 93.31 83 ASN A N 1
ATOM 670 C CA . ASN A 1 83 ? -6.126 9.196 17.293 1.00 93.31 83 ASN A CA 1
ATOM 671 C C . ASN A 1 83 ? -5.775 8.180 16.196 1.00 93.31 83 ASN A C 1
ATOM 673 O O . ASN A 1 83 ? -5.074 8.530 15.247 1.00 93.31 83 ASN A O 1
ATOM 677 N N . LEU A 1 84 ? -6.252 6.935 16.304 1.00 94.88 84 LEU A N 1
ATOM 678 C CA . LEU A 1 84 ? -6.044 5.928 15.261 1.00 94.88 84 LEU A CA 1
ATOM 679 C C . LEU A 1 84 ? -6.762 6.310 13.958 1.00 94.88 84 LEU A C 1
ATOM 681 O O . LEU A 1 84 ? -6.165 6.155 12.898 1.00 94.88 84 LEU A O 1
ATOM 685 N N . ASN A 1 85 ? -7.964 6.894 14.016 1.00 93.88 85 ASN A N 1
ATOM 686 C CA . ASN A 1 85 ? -8.641 7.429 12.827 1.00 93.88 85 ASN A CA 1
ATOM 687 C C . ASN A 1 85 ? -7.797 8.482 12.099 1.00 93.88 85 ASN A C 1
ATOM 689 O O . ASN A 1 85 ? -7.644 8.409 10.883 1.00 93.88 85 ASN A O 1
ATOM 693 N N . ILE A 1 86 ? -7.178 9.411 12.833 1.00 95.31 86 ILE A N 1
ATOM 694 C CA . ILE A 1 86 ? -6.287 10.420 12.237 1.00 95.31 86 ILE A CA 1
ATOM 695 C C . ILE A 1 86 ? -5.093 9.753 11.535 1.00 95.31 86 ILE A C 1
ATOM 697 O O . ILE A 1 86 ? -4.663 10.188 10.465 1.00 95.31 86 ILE A O 1
ATOM 701 N N . VAL A 1 87 ? -4.541 8.682 12.116 1.00 97.12 87 VAL A N 1
ATOM 702 C CA . VAL A 1 87 ? -3.460 7.911 11.483 1.00 97.12 87 VAL A CA 1
ATOM 703 C C . VAL A 1 87 ? -3.936 7.266 10.179 1.00 97.12 87 VAL A C 1
ATOM 705 O O . VAL A 1 87 ? -3.216 7.340 9.185 1.00 97.12 87 VAL A O 1
ATOM 708 N N . LEU A 1 88 ? -5.136 6.686 10.154 1.00 97.62 88 LEU A N 1
ATOM 709 C CA . LEU A 1 88 ? -5.711 6.056 8.959 1.00 97.62 88 LEU A CA 1
ATOM 710 C C . LEU A 1 88 ? -5.993 7.081 7.852 1.00 97.62 88 LEU A C 1
ATOM 712 O O . LEU A 1 88 ? -5.639 6.855 6.695 1.00 97.62 88 LEU A O 1
ATOM 716 N N . ASP A 1 89 ? -6.502 8.263 8.204 1.00 97.44 89 ASP A N 1
ATOM 717 C CA . ASP A 1 89 ? -6.682 9.363 7.252 1.00 97.44 89 ASP A CA 1
ATOM 718 C C . ASP A 1 89 ? -5.348 9.803 6.627 1.00 97.44 89 ASP A C 1
ATOM 720 O O . ASP A 1 89 ? -5.259 10.014 5.411 1.00 97.44 89 ASP A O 1
ATOM 724 N N . ASN A 1 90 ? -4.280 9.869 7.429 1.00 96.94 90 ASN A N 1
ATOM 725 C CA . ASN A 1 90 ? -2.935 10.158 6.932 1.00 96.94 90 ASN A CA 1
ATOM 726 C C . ASN A 1 90 ? -2.411 9.047 6.009 1.00 96.94 90 ASN A C 1
ATOM 728 O O . ASN A 1 90 ? -1.857 9.345 4.948 1.00 96.94 90 ASN A O 1
ATOM 732 N N . VAL A 1 91 ? -2.607 7.772 6.365 1.00 97.50 91 VAL A N 1
ATOM 733 C CA . VAL A 1 91 ? -2.240 6.633 5.506 1.00 97.50 91 VAL A CA 1
ATOM 734 C C . VAL A 1 91 ? -2.981 6.708 4.172 1.00 97.50 91 VAL A C 1
ATOM 736 O O . VAL A 1 91 ? -2.357 6.535 3.121 1.00 97.50 91 VAL A O 1
ATOM 739 N N . ARG A 1 92 ? -4.278 7.034 4.180 1.00 97.69 92 ARG A N 1
ATOM 740 C CA . ARG A 1 92 ? -5.080 7.217 2.964 1.00 97.69 92 ARG A CA 1
ATOM 741 C C . ARG A 1 92 ? -4.536 8.352 2.095 1.00 97.69 92 ARG A C 1
ATOM 743 O O . ARG A 1 92 ? -4.361 8.173 0.889 1.00 97.69 92 ARG A O 1
ATOM 750 N N . ALA A 1 93 ? -4.225 9.502 2.691 1.00 97.75 93 ALA A N 1
ATOM 751 C CA . ALA A 1 93 ? -3.676 10.649 1.969 1.00 97.75 93 ALA A CA 1
ATOM 752 C C . ALA A 1 93 ? -2.321 10.327 1.312 1.00 97.75 93 ALA A C 1
ATOM 754 O O . ALA A 1 93 ? -2.119 10.612 0.130 1.00 97.75 93 ALA A O 1
ATOM 755 N N . ILE A 1 94 ? -1.411 9.679 2.045 1.00 97.25 94 ILE A N 1
ATOM 756 C CA . ILE A 1 94 ? -0.106 9.270 1.508 1.00 97.25 94 ILE A CA 1
ATOM 757 C C . ILE A 1 94 ? -0.287 8.220 0.404 1.00 97.25 94 ILE A C 1
ATOM 759 O O . ILE A 1 94 ? 0.348 8.325 -0.644 1.00 97.25 94 ILE A O 1
ATOM 763 N N . SER A 1 95 ? -1.189 7.253 0.588 1.00 97.12 95 SER A N 1
ATOM 764 C CA . SER A 1 95 ? -1.494 6.227 -0.419 1.00 97.12 95 SER A CA 1
ATOM 765 C C . SER A 1 95 ? -1.995 6.841 -1.732 1.00 97.12 95 SER A C 1
ATOM 767 O O . SER A 1 95 ? -1.545 6.441 -2.805 1.00 97.12 95 SER A O 1
ATOM 769 N N . ASN A 1 96 ? -2.846 7.870 -1.664 1.00 97.62 96 ASN A N 1
ATOM 770 C CA . ASN A 1 96 ? -3.303 8.615 -2.843 1.00 97.62 96 ASN A CA 1
ATOM 771 C C . ASN A 1 96 ? -2.158 9.353 -3.552 1.00 97.62 96 ASN A C 1
ATOM 773 O O . ASN A 1 96 ? -2.100 9.380 -4.782 1.00 97.62 96 ASN A O 1
ATOM 777 N N . ASN A 1 97 ? -1.219 9.925 -2.796 1.00 97.19 97 ASN A N 1
ATOM 778 C CA . ASN A 1 97 ? -0.038 10.558 -3.382 1.00 97.19 97 ASN A CA 1
ATOM 779 C C . ASN A 1 97 ? 0.855 9.528 -4.086 1.00 97.19 97 ASN A C 1
ATOM 781 O O . ASN A 1 97 ? 1.258 9.756 -5.225 1.00 97.19 97 ASN A O 1
ATOM 785 N N . ILE A 1 98 ? 1.098 8.372 -3.459 1.00 96.75 98 ILE A N 1
ATOM 786 C CA . ILE A 1 98 ? 1.861 7.276 -4.073 1.00 96.75 98 ILE A CA 1
ATOM 787 C C . ILE A 1 98 ? 1.168 6.787 -5.348 1.00 96.75 98 ILE A C 1
ATOM 789 O O . ILE A 1 98 ? 1.833 6.629 -6.369 1.00 96.75 98 ILE A O 1
ATOM 793 N N . PHE A 1 99 ? -0.157 6.611 -5.333 1.00 97.00 99 PHE A N 1
ATOM 794 C CA . PHE A 1 99 ? -0.927 6.238 -6.524 1.00 97.00 99 PHE A CA 1
ATOM 795 C C . PHE A 1 99 ? -0.689 7.208 -7.690 1.00 97.00 99 PHE A C 1
ATOM 797 O O . PHE A 1 99 ? -0.423 6.785 -8.816 1.00 97.00 99 PHE A O 1
ATOM 804 N N . ASN A 1 100 ? -0.751 8.513 -7.419 1.00 96.62 100 ASN A N 1
ATOM 805 C CA . ASN A 1 100 ? -0.553 9.541 -8.437 1.00 96.62 100 ASN A CA 1
ATOM 806 C C . ASN A 1 100 ? 0.880 9.544 -8.987 1.00 96.62 100 ASN A C 1
ATOM 808 O O . ASN A 1 100 ? 1.063 9.663 -10.199 1.00 96.62 100 ASN A O 1
ATOM 812 N N . GLU A 1 101 ? 1.891 9.374 -8.135 1.00 95.62 101 GLU A N 1
ATOM 813 C CA . GLU A 1 101 ? 3.285 9.259 -8.582 1.00 95.62 101 GLU A CA 1
ATOM 814 C C . GLU A 1 101 ? 3.518 7.987 -9.408 1.00 95.62 101 GLU A C 1
ATOM 816 O O . GLU A 1 101 ? 4.103 8.046 -10.490 1.00 95.62 101 GLU A O 1
ATOM 821 N N . MET A 1 102 ? 2.966 6.849 -8.981 1.00 95.19 102 MET A N 1
ATOM 822 C CA . MET A 1 102 ? 3.007 5.604 -9.752 1.00 95.19 102 MET A CA 1
ATOM 823 C C . MET A 1 102 ? 2.343 5.747 -11.124 1.00 95.19 102 MET A C 1
ATOM 825 O O . MET A 1 102 ? 2.851 5.214 -12.112 1.00 95.19 102 MET A O 1
ATOM 829 N N . LYS A 1 103 ? 1.233 6.490 -11.212 1.00 95.12 103 LYS A N 1
ATOM 830 C CA . LYS A 1 103 ? 0.568 6.785 -12.485 1.00 95.12 103 LYS A CA 1
ATOM 831 C C . LYS A 1 103 ? 1.485 7.577 -13.423 1.00 95.12 103 LYS A C 1
ATOM 833 O O . LYS A 1 103 ? 1.660 7.167 -14.567 1.00 95.12 103 LYS A O 1
ATOM 838 N N . LYS A 1 104 ? 2.136 8.638 -12.931 1.00 93.75 104 LYS A N 1
ATOM 839 C CA . LYS A 1 104 ? 3.117 9.420 -13.712 1.00 93.75 104 LYS A CA 1
ATOM 840 C C . LYS A 1 104 ? 4.298 8.564 -14.173 1.00 93.75 104 LYS A C 1
ATOM 842 O O . LYS A 1 104 ? 4.765 8.689 -15.306 1.00 93.75 104 LYS A O 1
ATOM 847 N N . HIS A 1 105 ? 4.796 7.686 -13.301 1.00 92.69 105 HIS A N 1
ATOM 848 C CA . HIS A 1 105 ? 5.855 6.744 -13.660 1.00 92.69 105 HIS A CA 1
ATOM 849 C C . HIS A 1 105 ? 5.403 5.769 -14.748 1.00 92.69 105 HIS A C 1
ATOM 851 O O . HIS A 1 105 ? 6.188 5.477 -15.644 1.00 92.69 105 HIS A O 1
ATOM 857 N N . ARG A 1 106 ? 4.144 5.310 -14.726 1.00 91.50 106 ARG A N 1
ATOM 858 C CA . ARG A 1 106 ? 3.610 4.393 -15.746 1.00 91.50 106 ARG A CA 1
ATOM 859 C C . ARG A 1 106 ? 3.499 5.074 -17.103 1.00 91.50 106 ARG A C 1
ATOM 861 O O . ARG A 1 106 ? 3.989 4.526 -18.079 1.00 91.50 106 ARG A O 1
ATOM 868 N N . GLU A 1 107 ? 2.990 6.300 -17.136 1.00 91.88 107 GLU A N 1
ATOM 869 C CA . GLU A 1 107 ? 2.951 7.115 -18.358 1.00 91.88 107 GLU A CA 1
ATOM 870 C C . GLU A 1 107 ? 4.364 7.348 -18.931 1.00 91.88 107 GLU A C 1
ATOM 872 O O . GLU A 1 107 ? 4.589 7.233 -20.134 1.00 91.88 107 GLU A O 1
ATOM 877 N N . SER A 1 108 ? 5.351 7.610 -18.067 1.00 90.50 108 SER A N 1
ATOM 878 C CA . SER A 1 108 ? 6.755 7.744 -18.486 1.00 90.50 108 SER A CA 1
ATOM 879 C C . SER A 1 108 ? 7.338 6.432 -19.022 1.00 90.50 108 SER A C 1
ATOM 881 O O . SER A 1 108 ? 8.080 6.440 -20.005 1.00 90.50 108 SER A O 1
ATOM 883 N N . LEU A 1 109 ? 7.001 5.303 -18.396 1.00 89.44 109 LEU A N 1
ATOM 884 C CA . LEU A 1 109 ? 7.461 3.979 -18.807 1.00 89.44 109 LEU A CA 1
ATOM 885 C C . LEU A 1 109 ? 6.863 3.562 -20.158 1.00 89.44 109 LEU A C 1
ATOM 887 O O . LEU A 1 109 ? 7.563 2.953 -20.966 1.00 89.44 109 LEU A O 1
ATOM 891 N N . ASP A 1 110 ? 5.606 3.922 -20.421 1.00 88.44 110 ASP A N 1
ATOM 892 C CA . ASP A 1 110 ? 4.943 3.683 -21.704 1.00 88.44 110 ASP A CA 1
ATOM 893 C C . ASP A 1 110 ? 5.630 4.463 -22.835 1.00 88.44 110 ASP A C 1
ATOM 895 O O . ASP A 1 110 ? 5.883 3.902 -23.899 1.00 88.44 110 ASP A O 1
ATOM 899 N N . ASN A 1 111 ? 6.050 5.708 -22.580 1.00 86.44 111 ASN A N 1
ATOM 900 C CA . ASN A 1 111 ? 6.836 6.488 -23.544 1.00 86.44 111 ASN A CA 1
ATOM 901 C C . ASN A 1 111 ? 8.217 5.865 -23.824 1.00 86.44 111 ASN A C 1
ATOM 903 O O . ASN A 1 111 ? 8.719 5.923 -24.946 1.00 86.44 111 ASN A O 1
ATOM 907 N N . ILE A 1 112 ? 8.844 5.263 -22.808 1.00 87.12 112 ILE A N 1
ATOM 908 C CA . ILE A 1 112 ? 10.141 4.585 -22.947 1.00 87.12 112 ILE A CA 1
ATOM 909 C C . ILE A 1 112 ? 9.995 3.233 -23.666 1.00 87.12 112 ILE A C 1
ATOM 911 O O . ILE A 1 112 ? 10.902 2.835 -24.397 1.00 87.12 112 ILE A O 1
ATOM 915 N N . ASN A 1 113 ? 8.860 2.547 -23.516 1.00 88.62 113 ASN A N 1
ATOM 916 C CA . ASN A 1 113 ? 8.598 1.224 -24.091 1.00 88.62 113 ASN A CA 1
ATOM 917 C C . ASN A 1 113 ? 8.859 1.170 -25.604 1.00 88.62 113 ASN A C 1
ATOM 919 O O . ASN A 1 113 ? 9.478 0.233 -26.101 1.00 88.62 113 ASN A O 1
ATOM 923 N N . ASP A 1 114 ? 8.432 2.193 -26.344 1.00 85.81 114 ASP A N 1
ATOM 924 C CA . ASP A 1 114 ? 8.621 2.240 -27.797 1.00 85.81 114 ASP A CA 1
ATOM 925 C C . ASP A 1 114 ? 10.088 2.425 -28.203 1.00 85.81 114 ASP A C 1
ATOM 927 O O . ASP A 1 114 ? 10.505 1.953 -29.263 1.00 85.81 114 ASP A O 1
ATOM 931 N N . ILE A 1 115 ? 10.889 3.088 -27.363 1.00 86.50 115 ILE A N 1
ATOM 932 C CA . ILE A 1 115 ? 12.340 3.192 -27.552 1.00 86.50 115 ILE A CA 1
ATOM 933 C C . ILE A 1 115 ? 12.983 1.841 -27.241 1.00 86.50 115 ILE A C 1
ATOM 935 O O . ILE A 1 115 ? 13.782 1.345 -28.031 1.00 86.50 115 ILE A O 1
ATOM 939 N N . VAL A 1 116 ? 12.590 1.214 -26.134 1.00 86.62 116 VAL A N 1
ATOM 940 C CA . VAL A 1 116 ? 13.126 -0.074 -25.682 1.00 86.62 116 VAL A CA 1
ATOM 941 C C . VAL A 1 116 ? 12.852 -1.192 -26.693 1.00 86.62 116 VAL A C 1
ATOM 943 O O . VAL A 1 116 ? 13.773 -1.927 -27.028 1.00 86.62 116 VAL A O 1
ATOM 946 N N . LYS A 1 117 ? 11.659 -1.257 -27.300 1.00 87.75 117 LYS A N 1
ATOM 947 C CA . LYS A 1 117 ? 11.360 -2.204 -28.397 1.00 87.75 117 LYS A CA 1
ATOM 948 C C . LYS A 1 117 ? 12.296 -2.060 -29.597 1.00 87.75 117 LYS A C 1
ATOM 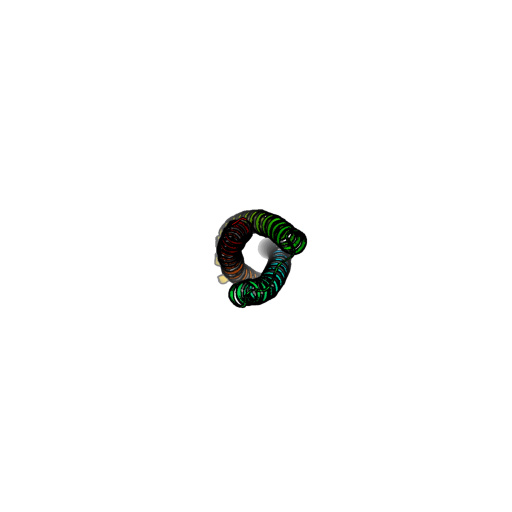950 O O . LYS A 1 117 ? 12.615 -3.035 -30.266 1.00 87.75 117 LYS A O 1
ATOM 955 N 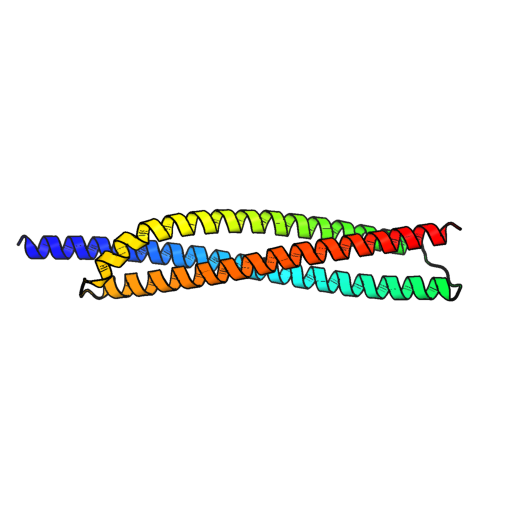N . LYS A 1 118 ? 12.750 -0.840 -29.896 1.00 87.44 118 LYS A N 1
ATOM 956 C CA . LYS A 1 118 ? 13.726 -0.617 -30.974 1.00 87.44 118 LYS A CA 1
ATOM 957 C C . LYS A 1 118 ? 15.115 -1.126 -30.587 1.00 87.44 118 LYS A C 1
ATOM 959 O O . LYS A 1 118 ? 15.850 -1.555 -31.471 1.00 87.44 118 LYS A O 1
ATOM 964 N N . LEU A 1 119 ? 15.453 -1.118 -29.294 1.00 88.56 119 LEU A N 1
ATOM 965 C CA . LEU A 1 119 ? 16.715 -1.654 -28.778 1.00 88.56 119 LEU A CA 1
ATOM 966 C C . LEU A 1 119 ? 16.794 -3.183 -28.838 1.00 88.56 119 LEU A C 1
ATOM 968 O O . LEU A 1 119 ? 17.901 -3.707 -28.881 1.00 88.56 119 LEU A O 1
ATOM 972 N N . GLU A 1 120 ? 15.666 -3.901 -28.897 1.00 88.62 120 GLU A N 1
ATOM 973 C CA . GLU A 1 120 ? 15.639 -5.377 -28.961 1.00 88.62 120 GLU A CA 1
ATOM 974 C C . GLU A 1 120 ? 16.407 -5.949 -30.161 1.00 88.62 120 GLU A C 1
ATOM 976 O O . GLU A 1 120 ? 16.903 -7.070 -30.101 1.00 88.62 120 GLU A O 1
ATOM 981 N N . ASN A 1 121 ? 16.547 -5.165 -31.233 1.00 88.06 121 ASN A N 1
ATOM 982 C CA . ASN A 1 121 ? 17.259 -5.561 -32.449 1.00 88.06 121 ASN A CA 1
ATOM 983 C C . ASN A 1 121 ? 18.703 -5.028 -32.508 1.00 88.06 121 ASN A C 1
ATOM 985 O O . ASN A 1 121 ? 19.353 -5.137 -33.547 1.00 88.06 121 ASN A O 1
ATOM 989 N N . ILE A 1 122 ? 19.198 -4.406 -31.433 1.00 88.94 122 ILE A N 1
ATOM 990 C CA . ILE A 1 122 ? 20.531 -3.798 -31.381 1.00 88.94 122 ILE A CA 1
ATOM 991 C C . ILE A 1 122 ? 21.474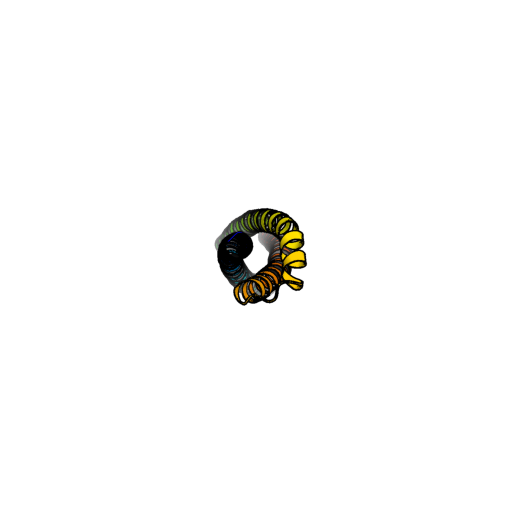 -4.704 -30.587 1.00 88.94 122 ILE A C 1
ATOM 993 O O . ILE A 1 122 ? 21.334 -4.875 -29.378 1.00 88.94 122 ILE A O 1
ATOM 997 N N . GLU A 1 123 ? 22.499 -5.233 -31.255 1.00 86.56 123 GLU A N 1
ATOM 998 C CA . GLU A 1 123 ? 23.534 -6.076 -30.641 1.00 86.56 123 GLU A CA 1
ATOM 999 C C . GLU A 1 123 ? 24.616 -5.247 -29.921 1.00 86.56 123 GLU A C 1
ATOM 1001 O O . GLU A 1 123 ? 25.811 -5.389 -30.170 1.00 86.56 123 GLU A O 1
ATOM 1006 N N . MET A 1 124 ? 24.201 -4.360 -29.014 1.00 89.62 124 MET A N 1
ATOM 1007 C CA . MET A 1 124 ? 25.099 -3.584 -28.155 1.00 89.62 124 MET A CA 1
ATOM 1008 C C . MET A 1 124 ? 24.886 -3.949 -26.686 1.00 89.62 124 MET A C 1
ATOM 1010 O O . MET A 1 124 ? 23.762 -4.168 -26.236 1.00 89.62 124 MET A O 1
ATOM 1014 N N . GLU A 1 125 ? 25.969 -3.995 -25.915 1.00 91.00 125 GLU A N 1
ATOM 1015 C CA . GLU A 1 125 ? 25.917 -4.381 -24.501 1.00 91.00 125 GLU A CA 1
ATOM 1016 C C . GLU A 1 125 ? 25.080 -3.404 -23.662 1.00 91.00 125 GLU A C 1
ATOM 1018 O O . GLU A 1 125 ? 24.241 -3.810 -22.863 1.00 91.00 125 GLU A O 1
ATOM 1023 N N . ASN A 1 126 ? 25.228 -2.100 -23.894 1.00 90.00 126 ASN A N 1
ATOM 1024 C CA . ASN A 1 126 ? 24.422 -1.085 -23.218 1.00 90.00 126 ASN A CA 1
ATOM 1025 C C . ASN A 1 126 ? 22.931 -1.139 -23.609 1.00 90.00 126 ASN A C 1
ATOM 1027 O O . ASN A 1 126 ? 22.083 -0.793 -22.787 1.00 90.00 126 ASN A O 1
ATOM 1031 N N . ALA A 1 127 ? 22.592 -1.612 -24.816 1.00 92.38 127 ALA A N 1
ATOM 1032 C CA . ALA A 1 127 ? 21.207 -1.845 -25.226 1.00 92.38 127 ALA A CA 1
ATOM 1033 C C . ALA A 1 127 ? 20.584 -3.003 -24.432 1.00 92.38 127 ALA A C 1
ATOM 1035 O O . ALA A 1 127 ? 19.474 -2.864 -23.916 1.00 92.38 127 ALA A O 1
ATOM 1036 N N . LYS A 1 128 ? 21.327 -4.106 -24.256 1.00 93.31 128 LYS A N 1
ATOM 1037 C CA . LYS A 1 128 ? 20.921 -5.234 -23.399 1.00 93.31 128 LYS A CA 1
ATOM 1038 C C . LYS A 1 128 ? 20.717 -4.796 -21.952 1.00 93.31 128 LYS A C 1
ATOM 1040 O O . LYS A 1 128 ? 19.672 -5.075 -21.375 1.00 93.31 128 LYS A O 1
ATOM 1045 N N . GLN A 1 129 ? 21.653 -4.026 -21.398 1.00 94.81 129 GLN A N 1
ATOM 1046 C CA . GLN A 1 129 ? 21.519 -3.487 -20.042 1.00 94.81 129 GLN A CA 1
ATOM 1047 C C . GLN A 1 129 ? 20.297 -2.571 -19.901 1.00 94.81 129 GLN A C 1
ATOM 1049 O O . GLN A 1 129 ? 19.588 -2.642 -18.901 1.00 94.81 129 GLN A O 1
ATOM 1054 N N . ALA A 1 130 ? 20.016 -1.721 -20.894 1.00 93.75 130 ALA A N 1
ATOM 1055 C CA . ALA A 1 130 ? 18.832 -0.863 -20.872 1.00 93.75 130 ALA A CA 1
ATOM 1056 C C . ALA A 1 130 ? 17.528 -1.678 -20.890 1.00 93.75 130 ALA A C 1
ATOM 1058 O O . ALA A 1 130 ? 16.594 -1.332 -20.167 1.00 93.75 130 ALA A O 1
ATOM 1059 N N . LEU A 1 131 ? 17.474 -2.768 -21.665 1.00 94.00 131 LEU A N 1
ATOM 1060 C CA . LEU A 1 131 ? 16.351 -3.711 -21.682 1.00 94.00 131 LEU A CA 1
ATOM 1061 C C . LEU A 1 131 ? 16.153 -4.380 -20.316 1.00 94.00 131 LEU A C 1
ATOM 1063 O O . LEU A 1 131 ? 15.045 -4.370 -19.783 1.00 94.00 131 LEU A O 1
ATOM 1067 N N . GLU A 1 132 ? 17.219 -4.925 -19.730 1.00 94.81 132 GLU A N 1
ATOM 1068 C CA . GLU A 1 132 ? 17.176 -5.577 -18.415 1.00 94.81 132 GLU A CA 1
ATOM 1069 C C . GLU A 1 132 ? 16.676 -4.622 -17.324 1.00 94.81 132 GLU A C 1
ATOM 1071 O O . GLU A 1 132 ? 15.728 -4.937 -16.601 1.00 94.81 132 GLU A O 1
ATOM 1076 N N . GLU A 1 133 ? 17.254 -3.421 -17.253 1.00 95.25 133 GLU A N 1
ATOM 1077 C CA . GLU A 1 133 ? 16.867 -2.398 -16.280 1.00 95.25 133 GLU A CA 1
ATOM 1078 C C . GLU A 1 133 ? 15.412 -1.949 -16.489 1.00 95.25 133 GLU A C 1
ATOM 1080 O O . GLU A 1 133 ? 14.674 -1.781 -15.518 1.00 95.25 133 GLU A O 1
ATOM 1085 N N . TYR A 1 134 ? 14.962 -1.801 -17.741 1.00 95.00 134 TYR A N 1
ATOM 1086 C CA . TYR A 1 134 ? 13.575 -1.452 -18.059 1.00 95.00 134 TYR A CA 1
ATOM 1087 C C . TYR A 1 134 ? 12.589 -2.499 -17.527 1.00 95.00 134 TYR A C 1
ATOM 1089 O O . TYR A 1 134 ? 11.596 -2.155 -16.876 1.00 95.00 134 TYR A O 1
ATOM 1097 N N . TYR A 1 135 ? 12.861 -3.782 -17.774 1.00 94.50 135 TYR A N 1
ATOM 1098 C CA . TYR A 1 135 ? 11.999 -4.864 -17.304 1.00 94.50 135 TYR A CA 1
ATOM 1099 C C . TYR A 1 135 ? 12.017 -4.996 -15.778 1.00 94.50 135 TYR A C 1
ATOM 1101 O O . TYR A 1 135 ? 10.975 -5.279 -15.179 1.00 94.50 135 TYR A O 1
ATOM 1109 N N . GLU A 1 136 ? 13.150 -4.724 -15.128 1.00 96.25 136 GLU A N 1
ATOM 1110 C CA . GLU A 1 136 ? 13.216 -4.675 -13.668 1.00 96.25 136 GLU A CA 1
ATOM 1111 C C . GLU A 1 136 ? 12.373 -3.524 -13.097 1.00 96.25 136 GLU A C 1
ATOM 1113 O O . GLU A 1 136 ? 11.612 -3.737 -12.153 1.00 96.25 136 GLU A O 1
ATOM 1118 N N . VAL A 1 137 ? 12.427 -2.328 -13.697 1.00 96.12 137 VAL A N 1
ATOM 1119 C CA . VAL A 1 137 ? 11.561 -1.199 -13.306 1.00 96.12 137 VAL A CA 1
ATOM 1120 C C . VAL A 1 137 ? 10.090 -1.579 -13.418 1.00 96.12 137 VAL A C 1
ATOM 1122 O O . VAL A 1 137 ? 9.329 -1.359 -12.475 1.00 96.12 137 VAL A O 1
ATOM 1125 N N . LYS A 1 138 ? 9.689 -2.184 -14.541 1.00 95.19 138 LYS A N 1
ATOM 1126 C CA . LYS A 1 138 ? 8.307 -2.623 -14.761 1.00 95.19 138 LYS A CA 1
ATOM 1127 C C . LYS A 1 138 ? 7.845 -3.597 -13.676 1.00 95.19 138 LYS A C 1
ATOM 1129 O O . LYS A 1 138 ? 6.770 -3.417 -13.109 1.00 95.19 138 LYS A O 1
ATOM 1134 N N . LYS A 1 139 ? 8.690 -4.574 -13.332 1.00 96.75 139 LYS A N 1
ATOM 1135 C CA . LYS A 1 139 ? 8.421 -5.530 -12.254 1.00 96.75 139 LYS A CA 1
ATOM 1136 C C . LYS A 1 139 ? 8.229 -4.832 -10.903 1.00 96.75 139 LYS A C 1
ATOM 1138 O O . LYS A 1 139 ? 7.225 -5.080 -10.241 1.00 96.75 139 LYS A O 1
ATOM 1143 N N . ILE A 1 140 ? 9.140 -3.932 -10.518 1.00 97.19 140 ILE A N 1
ATOM 1144 C CA . ILE A 1 140 ? 9.038 -3.172 -9.257 1.00 97.19 140 ILE A CA 1
ATOM 1145 C C . ILE A 1 140 ? 7.739 -2.355 -9.221 1.00 97.19 140 ILE A C 1
ATOM 1147 O O . ILE A 1 140 ? 7.069 -2.287 -8.192 1.00 97.19 140 ILE A O 1
ATOM 1151 N N . MET A 1 141 ? 7.355 -1.741 -10.340 1.00 96.00 141 MET A N 1
ATOM 1152 C CA . MET A 1 141 ? 6.118 -0.966 -10.434 1.00 96.00 141 MET A CA 1
ATOM 1153 C C . MET A 1 141 ? 4.867 -1.819 -10.236 1.00 96.00 141 MET A C 1
ATOM 1155 O O . MET A 1 141 ? 3.947 -1.397 -9.532 1.00 96.00 141 MET A O 1
ATOM 1159 N N . ASP A 1 142 ? 4.826 -3.008 -10.830 1.00 96.25 142 ASP A N 1
ATOM 1160 C CA . ASP A 1 142 ? 3.698 -3.923 -10.670 1.00 96.25 142 ASP A CA 1
ATOM 1161 C C . ASP A 1 142 ? 3.611 -4.451 -9.225 1.00 96.25 142 ASP A C 1
ATOM 1163 O O . ASP A 1 142 ? 2.526 -4.463 -8.636 1.00 96.25 142 ASP A O 1
ATOM 1167 N N . GLU A 1 143 ? 4.751 -4.781 -8.607 1.00 98.00 143 GLU A N 1
ATOM 1168 C CA . GLU A 1 143 ? 4.837 -5.166 -7.189 1.00 98.00 143 GLU A CA 1
ATOM 1169 C C . GLU A 1 143 ? 4.369 -4.037 -6.258 1.00 98.00 143 GLU A C 1
ATOM 1171 O O . GLU A 1 143 ? 3.552 -4.260 -5.358 1.00 98.00 143 GLU A O 1
ATOM 1176 N N . ASN A 1 144 ? 4.823 -2.805 -6.501 1.00 98.19 144 ASN A N 1
ATOM 1177 C CA . ASN A 1 144 ? 4.382 -1.624 -5.762 1.00 98.19 144 ASN A CA 1
ATOM 1178 C C . ASN A 1 144 ? 2.873 -1.395 -5.918 1.00 98.19 144 ASN A C 1
ATOM 1180 O O . ASN A 1 144 ? 2.205 -1.052 -4.944 1.00 98.19 144 ASN A O 1
ATOM 1184 N N . GLY A 1 145 ? 2.316 -1.626 -7.110 1.00 98.00 145 GLY A N 1
ATOM 1185 C CA . GLY A 1 145 ? 0.887 -1.466 -7.373 1.00 98.00 145 GLY A CA 1
ATOM 1186 C C . GLY A 1 145 ? 0.047 -2.477 -6.598 1.00 98.00 145 GLY A C 1
ATOM 1187 O O . GLY A 1 145 ? -0.942 -2.108 -5.962 1.00 98.00 145 GLY A O 1
ATOM 1188 N N . ALA A 1 146 ? 0.475 -3.741 -6.584 1.00 98.31 146 ALA A N 1
ATOM 1189 C CA . ALA A 1 146 ? -0.159 -4.782 -5.781 1.00 98.31 146 ALA A CA 1
ATOM 1190 C C . ALA A 1 146 ? -0.086 -4.460 -4.280 1.00 98.31 146 ALA A C 1
ATOM 1192 O O . ALA A 1 146 ? -1.074 -4.600 -3.559 1.00 98.31 146 ALA A O 1
ATOM 1193 N N . LYS A 1 147 ? 1.063 -3.970 -3.810 1.00 98.38 147 LYS A N 1
ATOM 1194 C CA . LYS A 1 147 ? 1.268 -3.619 -2.404 1.00 98.38 147 LYS A CA 1
ATOM 1195 C C . LYS A 1 147 ? 0.451 -2.413 -1.958 1.00 98.38 147 LYS A C 1
ATOM 1197 O O . LYS A 1 147 ? -0.136 -2.447 -0.881 1.00 98.38 147 LYS A O 1
ATOM 1202 N N . LEU A 1 148 ? 0.380 -1.372 -2.784 1.00 98.50 148 LEU A N 1
ATOM 1203 C CA . LEU A 1 148 ? -0.464 -0.209 -2.529 1.00 98.50 148 LEU A CA 1
ATOM 1204 C C . LEU A 1 148 ? -1.930 -0.619 -2.396 1.00 98.50 148 LEU A C 1
ATOM 1206 O O . LEU A 1 148 ? -2.603 -0.170 -1.473 1.00 98.50 148 LEU A O 1
ATOM 1210 N N . LYS A 1 149 ? -2.405 -1.517 -3.266 1.00 98.25 149 LYS A N 1
ATOM 1211 C CA . LYS A 1 149 ? -3.761 -2.059 -3.166 1.00 98.25 149 LYS A CA 1
ATOM 1212 C C . LYS A 1 149 ? -3.997 -2.742 -1.815 1.00 98.25 149 LYS A C 1
ATOM 1214 O O . LYS A 1 149 ? -4.960 -2.406 -1.141 1.00 98.25 149 LYS A O 1
ATOM 1219 N N . LEU A 1 150 ? -3.089 -3.622 -1.384 1.00 98.38 150 LEU A N 1
ATOM 1220 C CA . LEU A 1 150 ? -3.192 -4.283 -0.075 1.00 98.38 150 LEU A CA 1
ATOM 1221 C C . LEU A 1 150 ? -3.220 -3.284 1.093 1.00 98.38 150 LEU A C 1
ATOM 1223 O O . LEU A 1 150 ? -3.956 -3.489 2.052 1.00 98.38 150 LEU A O 1
ATOM 1227 N N . ILE A 1 151 ? -2.433 -2.208 1.017 1.00 98.62 151 ILE A N 1
ATOM 1228 C CA . ILE A 1 151 ? -2.413 -1.142 2.031 1.00 98.62 151 ILE A CA 1
ATOM 1229 C C . ILE A 1 151 ? -3.753 -0.407 2.072 1.00 98.62 151 ILE A C 1
ATOM 1231 O O . ILE A 1 151 ? -4.287 -0.196 3.157 1.00 98.62 151 ILE A O 1
ATOM 1235 N N . VAL A 1 152 ? -4.312 -0.049 0.915 1.00 98.38 152 VAL A N 1
ATOM 1236 C CA . VAL A 1 152 ? -5.621 0.616 0.825 1.00 98.38 152 VAL A CA 1
ATOM 1237 C C . VAL A 1 152 ? -6.727 -0.288 1.367 1.00 98.38 152 VAL A C 1
ATOM 1239 O O . VAL A 1 152 ? -7.496 0.152 2.220 1.00 98.38 152 VAL A O 1
ATOM 1242 N N . ASP A 1 153 ? -6.763 -1.551 0.940 1.00 98.38 153 ASP A N 1
ATOM 1243 C CA . ASP A 1 153 ? -7.757 -2.530 1.389 1.00 98.38 153 ASP A CA 1
ATOM 1244 C C . ASP A 1 153 ? -7.665 -2.740 2.912 1.00 98.38 153 ASP A C 1
ATOM 1246 O O . ASP A 1 153 ? -8.674 -2.709 3.618 1.00 98.38 153 ASP A O 1
ATOM 1250 N N . LYS A 1 154 ? -6.443 -2.872 3.448 1.00 98.38 154 LYS A N 1
ATOM 1251 C CA . LYS A 1 154 ? -6.209 -3.005 4.892 1.00 98.38 154 LYS A CA 1
ATOM 1252 C C . LYS A 1 154 ? -6.612 -1.748 5.665 1.00 98.38 154 LYS A C 1
ATOM 1254 O O . LYS A 1 154 ? -7.197 -1.864 6.738 1.00 98.38 154 LYS A O 1
ATOM 1259 N N . ASN A 1 155 ? -6.313 -0.562 5.140 1.00 98.25 155 ASN A N 1
ATOM 1260 C CA . ASN A 1 155 ? -6.701 0.700 5.763 1.00 98.25 155 ASN A CA 1
ATOM 1261 C C . ASN A 1 155 ? -8.230 0.808 5.883 1.00 98.25 155 ASN A C 1
ATOM 1263 O O . ASN A 1 155 ? -8.725 1.118 6.960 1.00 98.25 155 ASN A O 1
ATOM 1267 N N . ILE A 1 156 ? -8.970 0.474 4.819 1.00 97.81 156 ILE A N 1
ATOM 1268 C CA . ILE A 1 156 ? -10.443 0.461 4.820 1.00 97.81 156 ILE A CA 1
ATOM 1269 C C . ILE A 1 156 ? -10.985 -0.529 5.859 1.00 97.81 156 ILE A C 1
ATOM 1271 O O . ILE A 1 156 ? -11.822 -0.160 6.678 1.00 97.81 156 ILE A O 1
ATOM 1275 N N . ALA A 1 157 ? -10.469 -1.761 5.878 1.00 97.88 157 ALA A N 1
ATOM 1276 C CA . ALA A 1 157 ? -10.916 -2.777 6.832 1.00 97.88 157 ALA A CA 1
ATOM 1277 C C . ALA A 1 157 ? -10.684 -2.349 8.293 1.00 97.88 157 ALA A C 1
ATOM 1279 O O . ALA A 1 157 ? -11.522 -2.580 9.163 1.00 97.88 157 ALA A O 1
ATOM 1280 N N . ILE A 1 158 ? -9.553 -1.696 8.575 1.00 97.62 158 ILE A N 1
ATOM 1281 C CA . ILE A 1 158 ? -9.260 -1.177 9.912 1.00 97.62 158 ILE A CA 1
ATOM 1282 C C . ILE A 1 158 ? -10.204 -0.016 10.276 1.00 97.62 158 ILE A C 1
ATOM 1284 O O . ILE A 1 158 ? -10.692 0.037 11.403 1.00 97.62 158 ILE A O 1
ATOM 1288 N N . GLU A 1 159 ? -10.510 0.885 9.343 1.00 96.38 159 GLU A N 1
ATOM 1289 C CA . GLU A 1 159 ? -11.480 1.966 9.570 1.00 96.38 159 GLU A CA 1
ATOM 1290 C C . GLU A 1 159 ? -12.883 1.437 9.890 1.00 96.38 159 GLU A C 1
ATOM 1292 O O . GLU A 1 159 ? -13.576 1.999 10.738 1.00 96.38 159 GLU A O 1
ATOM 1297 N N . GLU A 1 160 ? -13.313 0.363 9.228 1.00 96.06 160 GLU A N 1
ATOM 1298 C CA . GLU A 1 160 ? -14.587 -0.304 9.512 1.00 96.06 160 GLU A CA 1
ATOM 1299 C C . GLU A 1 160 ? -14.597 -0.906 10.920 1.00 96.06 160 GLU A C 1
ATOM 1301 O O . GLU A 1 160 ? -15.478 -0.569 11.713 1.00 96.06 160 GLU A O 1
ATOM 1306 N N . ARG A 1 161 ? -13.563 -1.678 11.282 1.00 95.31 161 ARG A N 1
ATOM 1307 C CA . ARG A 1 161 ? -13.406 -2.229 12.642 1.00 95.31 161 ARG A CA 1
ATOM 1308 C C . ARG A 1 161 ? -13.412 -1.143 13.716 1.00 95.31 161 ARG A C 1
ATOM 1310 O O . ARG A 1 161 ? -14.007 -1.304 14.778 1.00 95.31 161 ARG A O 1
ATOM 1317 N N . LEU A 1 162 ? -12.763 -0.011 13.451 1.00 94.94 162 LEU A N 1
ATOM 1318 C CA . LEU A 1 162 ? -12.704 1.101 14.393 1.00 94.94 162 LEU A CA 1
ATOM 1319 C C . LEU A 1 162 ? -14.083 1.744 14.605 1.00 94.94 162 LEU A C 1
ATOM 1321 O O . LEU A 1 162 ? -14.436 2.070 15.740 1.00 94.94 162 LEU A O 1
ATOM 1325 N N . LYS A 1 163 ? -14.890 1.882 13.546 1.00 92.81 163 LYS A N 1
ATOM 1326 C CA . LYS A 1 163 ? -16.282 2.350 13.662 1.00 92.81 163 LYS A CA 1
ATOM 1327 C C . LYS A 1 163 ? -17.129 1.392 14.495 1.00 92.81 163 LYS A C 1
ATOM 1329 O O . LYS A 1 163 ? -17.875 1.853 15.353 1.00 92.81 163 LYS A O 1
ATOM 1334 N N . GLU A 1 164 ? -17.000 0.087 14.270 1.00 92.56 164 GLU A N 1
ATOM 1335 C CA . GLU A 1 164 ? -17.718 -0.935 15.044 1.00 92.56 164 GLU A CA 1
ATOM 1336 C C . GLU A 1 164 ? -17.365 -0.865 16.535 1.00 92.56 164 GLU A C 1
ATOM 1338 O O . GLU A 1 164 ? -18.255 -0.835 17.384 1.00 92.56 164 GLU A O 1
ATOM 1343 N N . LEU A 1 165 ? -16.076 -0.733 16.852 1.00 92.12 165 LEU A N 1
ATOM 1344 C CA . LEU A 1 165 ? -15.596 -0.548 18.221 1.00 92.12 165 LEU A CA 1
ATOM 1345 C C . LEU A 1 165 ? -16.175 0.690 18.909 1.00 92.12 165 LEU A C 1
ATOM 1347 O O . LEU A 1 165 ? -16.552 0.628 20.079 1.00 92.12 165 LEU A O 1
ATOM 1351 N N . LEU A 1 166 ? -16.221 1.826 18.209 1.00 91.56 166 LEU A N 1
ATOM 1352 C CA . LEU A 1 166 ? -16.802 3.053 18.756 1.00 91.56 166 LEU A CA 1
ATOM 1353 C C . LEU A 1 166 ? -18.291 2.864 19.071 1.00 91.56 166 LEU A C 1
ATOM 1355 O O . LEU A 1 166 ? -18.731 3.251 20.151 1.00 91.56 166 LEU A O 1
ATOM 1359 N N . LEU A 1 167 ? -19.037 2.192 18.190 1.00 91.50 167 LEU A N 1
ATOM 1360 C CA . LEU A 1 167 ? -20.447 1.867 18.424 1.00 91.50 167 LEU A CA 1
ATOM 1361 C C . LEU A 1 167 ? -20.641 0.940 19.636 1.00 91.50 167 LEU A C 1
ATOM 1363 O O . LEU A 1 167 ? -21.577 1.131 20.413 1.00 91.50 167 LEU A O 1
ATOM 1367 N N . GLU A 1 168 ? -19.761 -0.045 19.833 1.00 89.44 168 GLU A N 1
ATOM 1368 C CA . GLU A 1 168 ? -19.804 -0.925 21.010 1.00 89.44 168 GLU A CA 1
ATOM 1369 C C . GLU A 1 168 ? -19.526 -0.153 22.312 1.00 89.44 168 GLU A C 1
ATOM 1371 O O . GLU A 1 168 ? -20.179 -0.385 23.338 1.00 89.44 168 GLU A O 1
ATOM 1376 N N . ILE A 1 169 ? -18.593 0.804 22.276 1.00 89.06 169 ILE A N 1
ATOM 1377 C CA . ILE A 1 169 ? -18.319 1.694 23.411 1.00 89.06 169 ILE A CA 1
ATOM 1378 C C . ILE A 1 169 ? -19.537 2.570 23.715 1.00 89.06 169 ILE A C 1
ATOM 1380 O O . ILE A 1 169 ? -19.929 2.655 24.881 1.00 89.06 169 ILE A O 1
ATOM 1384 N N . ASP A 1 170 ? -20.158 3.175 22.702 1.00 88.31 170 ASP A N 1
ATOM 1385 C CA . ASP A 1 170 ? -21.353 4.009 22.872 1.00 88.31 170 ASP A CA 1
ATOM 1386 C C . ASP A 1 170 ? -22.503 3.210 23.498 1.00 88.31 170 ASP A C 1
ATOM 1388 O O . ASP A 1 170 ? -23.077 3.628 24.507 1.00 88.31 170 ASP A O 1
ATOM 1392 N N . PHE A 1 171 ? -22.768 2.002 22.991 1.00 86.56 171 PHE A N 1
ATOM 1393 C CA . PHE A 1 171 ? -23.760 1.095 23.572 1.00 86.56 171 PHE A CA 1
ATOM 1394 C C . PHE A 1 171 ? -23.444 0.744 25.036 1.00 86.56 171 PHE A C 1
ATOM 1396 O O . PHE A 1 171 ? -24.326 0.728 25.900 1.00 86.56 171 PHE A O 1
ATOM 1403 N N . THR A 1 172 ? -22.171 0.494 25.349 1.00 85.50 172 THR A N 1
ATOM 1404 C CA . THR A 1 172 ? -21.725 0.209 26.720 1.00 85.50 172 THR A CA 1
ATOM 1405 C C . THR A 1 172 ? -21.936 1.415 27.642 1.00 85.50 172 THR A C 1
ATOM 1407 O O . THR A 1 172 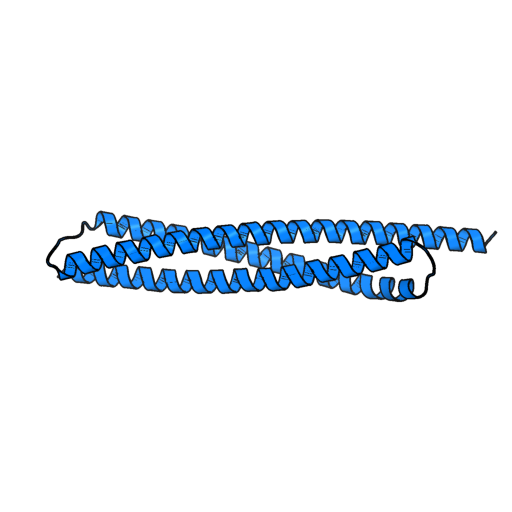? -22.412 1.257 28.769 1.00 85.50 172 THR A O 1
ATOM 1410 N N . LEU A 1 173 ? -21.634 2.627 27.170 1.00 85.06 173 LEU A N 1
ATOM 1411 C CA . LEU A 1 173 ? -21.844 3.875 27.907 1.00 85.06 173 LEU A CA 1
ATOM 1412 C C . LEU A 1 173 ? -23.324 4.161 28.168 1.00 85.06 173 LEU A C 1
ATOM 1414 O O . LEU A 1 173 ? -23.668 4.657 29.241 1.00 85.06 173 LEU A O 1
ATOM 1418 N N . GLU A 1 174 ? -24.206 3.859 27.219 1.00 84.88 174 GLU A N 1
ATOM 1419 C CA . GLU A 1 174 ? -25.652 3.999 27.408 1.00 84.88 174 GLU A CA 1
ATOM 1420 C C . GLU A 1 174 ? -26.189 3.054 28.486 1.00 84.88 174 GLU A C 1
ATOM 1422 O O . GLU A 1 174 ? -27.029 3.455 29.293 1.00 84.88 174 GLU A O 1
ATOM 1427 N N . ASN A 1 175 ? -25.680 1.822 28.544 1.00 79.38 175 ASN A N 1
ATOM 1428 C CA . ASN A 1 175 ? -26.084 0.848 29.560 1.00 79.38 175 ASN A CA 1
ATOM 1429 C C . ASN A 1 175 ? -25.541 1.173 30.957 1.00 79.38 175 ASN A C 1
ATOM 1431 O O . ASN A 1 175 ? -26.164 0.801 31.941 1.00 79.38 175 ASN A O 1
ATOM 1435 N N . LEU A 1 176 ? -24.430 1.908 31.056 1.00 78.88 176 LEU A N 1
ATOM 1436 C CA . LEU A 1 176 ? -23.899 2.417 32.326 1.00 78.88 176 LEU A CA 1
ATOM 1437 C C . LEU A 1 176 ? -24.728 3.556 32.939 1.00 78.88 176 LEU A C 1
ATOM 1439 O O . LEU A 1 176 ? -24.578 3.848 34.124 1.00 78.88 176 LEU A O 1
ATOM 1443 N N . LYS A 1 177 ? -25.551 4.242 32.138 1.00 70.00 177 LYS A N 1
ATOM 1444 C CA . LYS A 1 177 ? -26.389 5.371 32.581 1.00 70.00 177 LYS A CA 1
ATOM 1445 C C . LYS A 1 177 ? -27.782 4.942 33.068 1.00 70.00 177 LYS A C 1
ATOM 1447 O O . LYS A 1 177 ? -28.532 5.808 33.517 1.00 70.00 177 LYS A O 1
ATOM 1452 N N . LYS A 1 178 ? -28.139 3.661 32.928 1.00 59.72 178 LYS A N 1
ATOM 1453 C CA . LYS A 1 178 ? -29.420 3.072 33.352 1.00 59.72 178 LYS A CA 1
ATOM 1454 C C . LYS A 1 178 ? -29.283 2.419 34.721 1.00 59.72 178 LYS A C 1
ATOM 1456 O O . LYS A 1 178 ? -30.268 2.510 35.483 1.00 59.72 178 LYS A O 1
#

pLDDT: mean 91.73, std 6.51, range [59.72, 98.62]

Sequence (178 aa):
MVERDVIKELEDSINKLLVSIRNFKESNKNLTTLLNQLSDILNNVEKTIDITEKKLQEMVKRLHEGGSIKTEVLEKFIKNLENLNIVLDNVRAISNNIFNEMKKHRESLDNINDIVKKLENIEMENAKQALEEYYEVKKIMDENGAKLKLIVDKNIAIEERLKELLLEIDFTLENLKK

Secondary structure (DSSP, 8-state):
-HHHHHHHHHHHHHHHHHHHHHHHHHHHHHHHHHHHHHHHHHHHHHHHHHHHHHHHHHHHHHHHTT----HHHHHHHHHHHHHHHHHHHHHHHHHHHHHHHHHHHHHHHHHHHHHHHHHTT---HHHHHHHHHHHHHHHHHHHHHHHHHHHHHHHHHHHHHHHHHHHHHHHHHHHHT-

Radius of gyration: 26.53 Å; chains: 1; bounding box: 64×20×80 Å